Protein AF-A0A7S4AX50-F1 (afdb_monomer_lite)

Structure (mmCIF, N/CA/C/O backbone):
data_AF-A0A7S4AX50-F1
#
_entry.id   AF-A0A7S4AX50-F1
#
loop_
_atom_site.group_PDB
_atom_site.id
_atom_site.type_symbol
_atom_site.label_atom_id
_atom_site.label_alt_id
_atom_site.label_comp_id
_atom_site.label_asym_id
_atom_site.label_entity_id
_atom_site.label_seq_id
_atom_site.pdbx_PDB_ins_code
_atom_site.Cartn_x
_atom_site.Cartn_y
_atom_site.Cartn_z
_atom_site.occupancy
_atom_site.B_iso_or_equiv
_atom_site.auth_seq_id
_atom_site.auth_comp_id
_atom_site.auth_asym_id
_atom_site.auth_atom_id
_atom_site.pdbx_PDB_model_num
ATOM 1 N N . ALA A 1 1 ? -17.992 -8.015 -60.214 1.00 45.50 1 ALA A N 1
ATOM 2 C CA . ALA A 1 1 ? -17.829 -9.161 -59.297 1.00 45.50 1 ALA A CA 1
ATOM 3 C C . ALA A 1 1 ? -16.952 -8.728 -58.124 1.00 45.50 1 ALA A C 1
ATOM 5 O O . ALA A 1 1 ? -15.823 -8.320 -58.357 1.00 45.50 1 ALA A O 1
ATOM 6 N N . ARG A 1 2 ? -17.476 -8.700 -56.891 1.00 44.94 2 A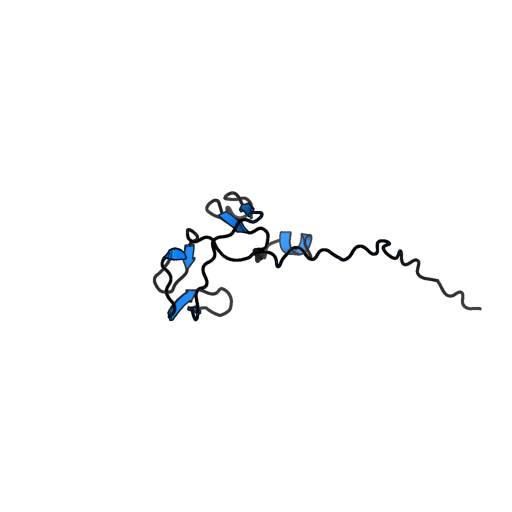RG A N 1
ATOM 7 C CA . ARG A 1 2 ? -16.711 -8.324 -55.688 1.00 44.94 2 ARG A CA 1
ATOM 8 C C . ARG A 1 2 ? -16.350 -9.605 -54.935 1.00 44.94 2 ARG A C 1
ATOM 10 O O . ARG A 1 2 ? -17.243 -10.273 -54.426 1.00 44.94 2 ARG A O 1
ATOM 17 N N . HIS A 1 3 ? -15.069 -9.967 -54.906 1.00 53.41 3 HIS A N 1
ATOM 18 C CA . HIS A 1 3 ? -14.573 -11.075 -54.088 1.00 53.41 3 HIS A CA 1
ATOM 19 C C . HIS A 1 3 ? -14.548 -10.633 -52.618 1.00 53.41 3 HIS A C 1
ATOM 21 O O . HIS A 1 3 ? -13.757 -9.772 -52.243 1.00 53.41 3 HIS A O 1
ATOM 27 N N . ALA A 1 4 ? -15.432 -11.194 -51.791 1.00 52.19 4 ALA A N 1
ATOM 28 C CA . ALA A 1 4 ? -15.425 -10.980 -50.347 1.00 52.19 4 ALA A CA 1
ATOM 29 C C . ALA A 1 4 ? -14.355 -11.869 -49.687 1.00 52.19 4 ALA A C 1
ATOM 31 O O . ALA A 1 4 ? -14.348 -13.089 -49.865 1.00 52.19 4 ALA A O 1
ATOM 32 N N . MET A 1 5 ? -13.447 -11.256 -48.926 1.00 56.41 5 MET A N 1
ATOM 33 C CA . MET A 1 5 ? -12.427 -11.941 -48.132 1.00 56.41 5 MET A CA 1
ATOM 34 C C . MET A 1 5 ? -13.078 -12.556 -46.885 1.00 56.41 5 MET A C 1
ATOM 36 O O . MET A 1 5 ? -13.665 -11.842 -46.076 1.00 56.41 5 MET A O 1
ATOM 40 N N . LYS A 1 6 ? -12.982 -13.881 -46.720 1.00 48.88 6 LYS A N 1
ATOM 41 C CA . LYS A 1 6 ? -13.404 -14.563 -45.486 1.00 48.88 6 LYS A CA 1
ATOM 42 C C . LYS A 1 6 ? -12.307 -14.404 -44.423 1.00 48.88 6 LYS A C 1
ATOM 44 O O . LYS A 1 6 ? -11.176 -14.812 -44.698 1.00 48.88 6 LYS A O 1
ATOM 49 N N . PRO A 1 7 ? -12.590 -13.859 -43.228 1.00 47.72 7 PRO A N 1
ATOM 50 C CA . PRO A 1 7 ? -11.599 -13.805 -42.161 1.00 47.72 7 PRO A CA 1
ATOM 51 C C . PRO A 1 7 ? -11.313 -15.224 -41.652 1.00 47.72 7 PRO A C 1
ATOM 53 O O . PRO A 1 7 ? -12.229 -15.979 -41.323 1.00 47.72 7 PRO A O 1
ATOM 56 N N . LYS A 1 8 ? -10.032 -15.602 -41.598 1.00 45.38 8 LYS A N 1
ATOM 57 C CA . LYS A 1 8 ? -9.577 -16.815 -40.910 1.00 45.38 8 LYS A CA 1
ATOM 58 C C . LYS A 1 8 ? -9.461 -16.511 -39.418 1.00 45.38 8 LYS A C 1
ATOM 60 O O . LYS A 1 8 ? -8.384 -16.184 -38.933 1.00 45.38 8 LYS A O 1
ATOM 65 N N . THR A 1 9 ? -10.572 -16.606 -38.698 1.00 48.47 9 THR A N 1
ATOM 66 C CA . THR A 1 9 ? -10.552 -16.614 -37.233 1.00 48.47 9 THR A CA 1
ATOM 67 C C . THR A 1 9 ? -10.242 -18.034 -36.779 1.00 48.47 9 THR A C 1
ATOM 69 O O . THR A 1 9 ? -11.042 -18.942 -36.993 1.00 48.47 9 THR A O 1
ATOM 72 N N . VAL A 1 10 ? -9.076 -18.243 -36.172 1.00 47.06 10 VAL A N 1
ATOM 73 C CA . VAL A 1 10 ? -8.814 -19.475 -35.424 1.00 47.06 10 VAL A CA 1
ATOM 74 C C . VAL A 1 10 ? -9.619 -19.407 -34.127 1.00 47.06 10 VAL A C 1
ATOM 76 O O . VAL A 1 10 ? -9.332 -18.608 -33.239 1.00 47.06 10 VAL A O 1
ATOM 79 N N . GLY A 1 11 ? -10.691 -20.192 -34.045 1.00 44.25 11 GLY A N 1
ATOM 80 C CA . GLY A 1 11 ? -11.372 -20.437 -32.780 1.00 44.25 11 GLY A CA 1
ATOM 81 C C . GLY A 1 11 ? -10.452 -21.263 -31.889 1.00 44.25 11 GLY A C 1
ATOM 82 O O . GLY A 1 11 ? -9.895 -22.258 -32.350 1.00 44.25 11 GLY A O 1
ATOM 83 N N . ARG A 1 12 ? -10.277 -20.862 -30.627 1.00 45.84 12 ARG A N 1
ATOM 84 C CA . ARG A 1 12 ? -9.722 -21.777 -29.631 1.00 45.84 12 ARG A CA 1
ATOM 85 C C . ARG A 1 12 ? -10.732 -22.913 -29.443 1.00 45.84 12 ARG A C 1
ATOM 87 O O . ARG A 1 12 ? -11.768 -22.711 -28.818 1.00 45.84 12 ARG A O 1
ATOM 94 N N . SER A 1 13 ? -10.433 -24.094 -29.977 1.00 48.31 13 SER A N 1
ATOM 95 C CA . SER A 1 13 ? -10.618 -25.308 -29.183 1.00 48.31 13 SER A CA 1
ATOM 96 C C . SER A 1 13 ? -9.779 -25.050 -27.926 1.00 48.31 13 SER A C 1
ATOM 98 O O . SER A 1 13 ? -8.637 -24.619 -28.040 1.00 48.31 13 SER A O 1
ATOM 100 N N . ASP A 1 14 ? -10.327 -25.022 -26.719 1.00 47.34 14 ASP A N 1
ATOM 101 C CA . ASP A 1 14 ? -10.809 -26.206 -26.031 1.00 47.34 14 ASP A CA 1
ATOM 102 C C . ASP A 1 14 ? -11.889 -25.793 -25.021 1.00 47.34 14 ASP A C 1
ATOM 104 O O . ASP A 1 14 ? -11.705 -24.848 -24.253 1.00 47.34 14 ASP A O 1
ATOM 108 N N . GLY A 1 15 ? -13.009 -26.518 -24.999 1.00 46.72 15 GLY A N 1
ATOM 109 C CA . GLY A 1 15 ? -14.108 -26.354 -24.040 1.00 46.72 15 GLY A CA 1
ATOM 110 C C . GLY A 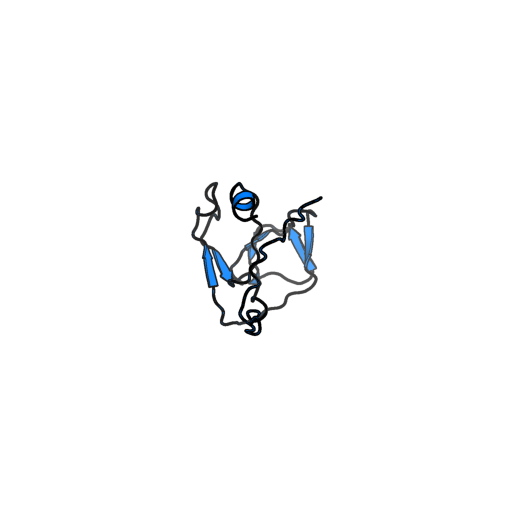1 15 ? -13.768 -26.800 -22.614 1.00 46.72 15 GLY A C 1
ATOM 111 O O . GLY A 1 15 ? -14.601 -27.404 -21.943 1.00 46.72 15 GLY A O 1
ATOM 112 N N . GLY A 1 16 ? -12.552 -26.527 -22.141 1.00 43.69 16 GLY A N 1
ATOM 113 C CA . GLY A 1 16 ? -12.270 -26.561 -20.717 1.00 43.69 16 GLY A CA 1
ATOM 114 C C . GLY A 1 16 ? -13.032 -25.415 -20.070 1.00 43.69 16 GLY A C 1
ATOM 115 O O . GLY A 1 16 ? -12.887 -24.269 -20.498 1.00 43.69 16 GLY A O 1
ATOM 116 N N . LEU A 1 17 ? -13.843 -25.704 -19.048 1.00 42.94 17 LEU A N 1
ATOM 117 C CA . LEU A 1 17 ? -14.234 -24.682 -18.079 1.00 42.94 17 LEU A CA 1
ATOM 118 C C . LEU A 1 17 ? -12.969 -23.887 -17.768 1.00 42.94 17 LEU A C 1
ATOM 120 O O . LEU A 1 17 ? -11.988 -24.470 -17.303 1.00 42.94 17 LEU A O 1
ATOM 124 N N . ALA A 1 18 ? -12.964 -22.591 -18.082 1.00 46.16 18 ALA A N 1
ATOM 125 C CA . ALA A 1 18 ? -11.935 -21.716 -17.566 1.00 46.16 18 ALA A CA 1
ATOM 126 C C . ALA A 1 18 ? -11.996 -21.900 -16.051 1.00 46.16 18 ALA A C 1
ATOM 128 O O . ALA A 1 18 ? -12.963 -21.489 -15.405 1.00 46.16 18 ALA A O 1
ATOM 129 N N . VAL A 1 19 ? -11.012 -22.609 -15.498 1.00 44.53 19 VAL A N 1
ATOM 130 C CA . VAL A 1 19 ? -10.755 -22.583 -14.071 1.00 44.53 19 VAL A CA 1
ATOM 131 C C . VAL A 1 19 ? -10.323 -21.151 -13.846 1.00 44.53 19 VAL A C 1
ATOM 133 O O . VAL A 1 19 ? -9.163 -20.802 -14.048 1.00 44.53 19 VAL A O 1
ATOM 136 N N . PHE A 1 20 ? -11.290 -20.289 -13.546 1.00 41.69 20 PHE A N 1
ATOM 137 C CA . PHE A 1 20 ? -10.981 -19.008 -12.956 1.00 41.69 20 PHE A CA 1
ATOM 138 C C . PHE A 1 20 ? -10.181 -19.367 -11.708 1.00 41.69 20 PHE A C 1
ATOM 140 O O . PHE A 1 20 ? -10.710 -20.108 -10.866 1.00 41.69 20 PHE A O 1
ATOM 147 N N . PRO A 1 21 ? -8.897 -18.973 -11.616 1.00 45.84 21 PRO A N 1
ATOM 148 C CA . PRO A 1 21 ? -8.159 -19.192 -10.391 1.00 45.84 21 PRO A CA 1
ATOM 149 C C . PRO A 1 21 ? -9.018 -18.634 -9.248 1.00 45.84 21 PRO A C 1
ATOM 151 O O . PRO A 1 21 ? -9.680 -17.604 -9.435 1.00 45.84 21 PRO A O 1
ATOM 154 N N . PRO A 1 22 ? -9.121 -19.358 -8.119 1.00 53.62 22 PRO A N 1
ATOM 155 C CA . PRO A 1 22 ? -9.920 -18.911 -6.986 1.00 53.62 22 PRO A CA 1
ATOM 156 C C . PRO A 1 22 ? -9.558 -17.460 -6.700 1.00 53.62 22 PRO A C 1
ATOM 158 O O . PRO A 1 22 ? -8.365 -17.185 -6.616 1.00 53.62 22 PRO A O 1
ATOM 161 N N . VAL A 1 23 ? -10.578 -16.585 -6.632 1.00 57.25 23 VAL A N 1
ATOM 162 C CA . VAL A 1 23 ? -10.481 -15.115 -6.524 1.00 57.25 23 VAL A CA 1
ATOM 163 C C . VAL A 1 23 ? -9.122 -14.727 -5.973 1.00 57.25 23 VAL A C 1
ATOM 165 O O . VAL A 1 23 ? -8.858 -14.931 -4.785 1.00 57.25 23 VAL A O 1
ATOM 168 N N . ASP A 1 24 ? -8.249 -14.305 -6.883 1.00 66.12 24 ASP A N 1
ATOM 169 C CA . ASP A 1 24 ? -6.825 -14.151 -6.642 1.00 66.12 24 ASP A CA 1
ATOM 170 C C . ASP A 1 24 ? -6.625 -13.394 -5.326 1.00 66.12 24 ASP A C 1
ATOM 172 O O . ASP A 1 24 ? -7.014 -12.233 -5.181 1.00 66.12 24 ASP A O 1
ATOM 176 N N . THR A 1 25 ? -6.136 -14.109 -4.308 1.00 83.19 25 THR A N 1
ATOM 177 C CA . THR A 1 25 ? -6.082 -13.577 -2.946 1.00 83.19 25 THR A CA 1
ATOM 178 C C . THR A 1 25 ? -5.249 -12.306 -2.958 1.00 83.19 25 THR A C 1
ATOM 180 O O . THR A 1 25 ? -4.119 -12.324 -3.443 1.00 83.19 25 THR A O 1
ATOM 183 N N . CYS A 1 26 ? -5.793 -11.216 -2.426 1.00 89.94 26 CYS A N 1
ATOM 184 C CA . CYS A 1 26 ? -5.143 -9.914 -2.406 1.00 89.94 26 CYS A CA 1
ATOM 185 C C . CYS A 1 26 ? -5.096 -9.346 -0.986 1.00 89.94 26 CYS A C 1
ATOM 187 O O . CYS A 1 26 ? -5.720 -9.859 -0.054 1.00 89.94 26 CYS A O 1
ATOM 189 N N . GLY A 1 27 ? -4.306 -8.295 -0.821 1.00 91.94 27 GLY A N 1
ATOM 190 C CA . GLY A 1 27 ? -4.047 -7.644 0.447 1.00 91.94 27 GLY A CA 1
ATOM 191 C C . GLY A 1 27 ? -2.562 -7.386 0.656 1.00 91.94 27 GLY A C 1
ATOM 192 O O . GLY A 1 27 ? -1.692 -7.815 -0.104 1.00 91.94 27 GLY A O 1
ATOM 193 N N . LEU A 1 28 ? -2.279 -6.674 1.737 1.00 92.88 28 LEU A N 1
ATOM 194 C CA . LEU A 1 28 ? -0.931 -6.313 2.143 1.00 92.88 28 LEU A CA 1
ATOM 195 C C . LEU A 1 28 ? -0.544 -7.126 3.381 1.00 92.88 28 LEU A C 1
ATOM 197 O O . LEU A 1 28 ? -1.388 -7.407 4.236 1.00 92.88 28 LEU A O 1
ATOM 201 N N . LEU A 1 29 ? 0.729 -7.512 3.485 1.00 92.38 29 LEU A N 1
ATOM 202 C CA . LEU A 1 29 ? 1.218 -8.229 4.661 1.00 92.38 29 LEU A CA 1
ATOM 203 C C . LEU A 1 29 ? 1.206 -7.301 5.883 1.00 92.38 29 LEU A C 1
ATOM 205 O O . LEU A 1 29 ? 1.399 -6.092 5.771 1.00 92.38 29 LEU A O 1
ATOM 209 N N . ALA A 1 30 ? 1.009 -7.873 7.069 1.00 91.12 30 ALA A N 1
ATOM 210 C CA . ALA A 1 30 ? 0.891 -7.112 8.314 1.00 91.12 30 ALA A CA 1
ATOM 211 C C . ALA A 1 30 ? 2.150 -6.286 8.661 1.00 91.12 30 ALA A C 1
ATOM 213 O O . ALA A 1 30 ? 2.057 -5.268 9.344 1.00 91.12 30 ALA A O 1
ATOM 214 N N . ASP A 1 31 ? 3.318 -6.709 8.178 1.00 89.88 31 ASP A N 1
ATOM 215 C CA . ASP A 1 31 ? 4.609 -6.032 8.330 1.00 89.88 31 ASP A CA 1
ATOM 216 C C . ASP A 1 31 ? 4.869 -4.947 7.272 1.00 89.88 31 ASP A C 1
ATOM 218 O O . ASP A 1 31 ? 5.840 -4.193 7.380 1.00 89.88 31 ASP A O 1
ATOM 222 N N . SER A 1 32 ? 4.000 -4.838 6.264 1.00 92.88 32 SER A N 1
ATOM 223 C CA . SER A 1 32 ? 4.081 -3.769 5.279 1.00 92.88 32 SER A CA 1
ATOM 224 C C . SER A 1 32 ? 3.874 -2.416 5.959 1.00 92.88 32 SER A C 1
ATOM 226 O O . SER A 1 32 ? 3.212 -2.301 6.993 1.00 92.88 32 SER A O 1
ATOM 228 N N . ILE A 1 33 ? 4.468 -1.383 5.368 1.00 93.81 33 ILE A N 1
ATOM 229 C CA . ILE A 1 33 ? 4.351 -0.002 5.836 1.00 93.81 33 ILE A CA 1
ATOM 230 C C . ILE A 1 33 ? 3.381 0.724 4.913 1.00 93.81 33 ILE A C 1
ATOM 232 O O . ILE A 1 33 ? 3.447 0.564 3.693 1.00 93.81 33 ILE A O 1
ATOM 236 N N . ILE A 1 34 ? 2.498 1.517 5.505 1.00 95.31 34 ILE A N 1
ATOM 237 C CA . ILE A 1 34 ? 1.622 2.450 4.812 1.00 95.31 34 ILE A CA 1
ATOM 238 C C . ILE A 1 34 ? 1.910 3.865 5.310 1.00 95.31 34 ILE A C 1
ATOM 240 O O . ILE A 1 34 ? 2.275 4.074 6.467 1.00 95.31 34 ILE A O 1
ATOM 244 N N . LEU A 1 35 ? 1.731 4.848 4.435 1.00 96.81 35 LEU A N 1
ATOM 245 C CA . LEU A 1 35 ? 1.831 6.248 4.814 1.00 96.81 35 LEU A CA 1
ATOM 246 C C . LEU A 1 35 ? 0.502 6.722 5.399 1.00 96.81 35 LEU A C 1
ATOM 248 O O . LEU A 1 35 ? -0.561 6.515 4.811 1.00 96.81 35 LEU A O 1
ATOM 252 N N . THR A 1 36 ? 0.574 7.376 6.549 1.00 97.25 36 THR A N 1
ATOM 253 C CA . THR A 1 36 ? -0.552 8.004 7.245 1.00 97.25 36 THR A CA 1
ATOM 254 C C . THR A 1 36 ? -0.238 9.472 7.509 1.00 97.25 36 THR A C 1
ATOM 256 O O . THR A 1 36 ? 0.896 9.910 7.306 1.00 97.25 36 THR A O 1
ATOM 259 N N . LEU A 1 37 ? -1.222 10.245 7.971 1.00 95.56 37 LEU A N 1
ATOM 260 C CA . LEU A 1 37 ? -0.968 11.628 8.398 1.00 95.56 37 LEU A CA 1
ATOM 261 C C . LEU A 1 37 ? -0.031 11.734 9.611 1.00 95.56 37 LEU A C 1
ATOM 263 O O . LEU A 1 37 ? 0.597 12.774 9.785 1.00 95.56 37 LEU A O 1
ATOM 267 N N . ASP A 1 38 ? 0.127 10.654 10.376 1.00 94.12 38 ASP A N 1
ATOM 268 C CA . ASP A 1 38 ? 1.066 10.566 11.500 1.00 94.12 38 ASP A CA 1
ATOM 269 C C . ASP A 1 38 ? 2.445 10.021 11.073 1.00 94.12 38 ASP A C 1
ATOM 271 O O . ASP A 1 38 ? 3.300 9.744 11.912 1.00 94.12 38 ASP A O 1
ATOM 275 N N . GLY A 1 39 ? 2.667 9.838 9.765 1.00 96.25 39 GLY A N 1
ATOM 276 C CA . GLY A 1 39 ? 3.888 9.271 9.191 1.00 96.25 39 GLY A CA 1
ATOM 277 C C . GLY A 1 39 ? 3.750 7.811 8.748 1.00 96.25 39 GLY A C 1
ATOM 278 O O . GLY A 1 39 ? 2.647 7.294 8.537 1.00 96.25 39 GLY A O 1
ATOM 279 N N . GLU A 1 40 ? 4.889 7.148 8.549 1.00 96.12 40 GLU A N 1
ATOM 280 C CA . GLU A 1 40 ? 4.963 5.724 8.208 1.00 96.12 40 GLU A CA 1
ATOM 281 C C . GLU A 1 40 ? 4.457 4.852 9.363 1.00 96.12 40 GLU A C 1
ATOM 283 O O . GLU A 1 40 ? 4.988 4.900 10.471 1.00 96.12 40 GLU A O 1
ATOM 288 N N . ARG A 1 41 ? 3.448 4.015 9.105 1.00 96.19 41 ARG A N 1
ATOM 289 C CA . ARG A 1 41 ? 2.895 3.073 10.089 1.00 96.19 41 ARG A CA 1
ATOM 290 C C . ARG A 1 41 ? 2.852 1.661 9.525 1.00 96.19 41 ARG A C 1
ATOM 292 O O . ARG A 1 41 ? 2.631 1.462 8.330 1.00 96.19 41 ARG A O 1
ATOM 299 N N . ARG A 1 42 ? 3.041 0.657 10.386 1.00 95.44 42 ARG A N 1
ATOM 300 C CA . ARG A 1 42 ? 2.814 -0.744 10.006 1.00 95.44 42 ARG A CA 1
ATOM 301 C C . ARG A 1 42 ? 1.329 -0.984 9.808 1.00 95.44 42 ARG A C 1
ATOM 303 O O . ARG A 1 42 ? 0.503 -0.472 10.560 1.00 95.44 42 ARG A O 1
ATOM 310 N N . ILE A 1 43 ? 0.995 -1.838 8.849 1.00 95.75 43 ILE A N 1
ATOM 311 C CA . ILE A 1 43 ? -0.395 -2.224 8.593 1.00 95.75 43 ILE A CA 1
ATOM 312 C C . ILE A 1 43 ? -1.024 -2.915 9.805 1.00 95.75 43 ILE A C 1
ATOM 314 O O . ILE A 1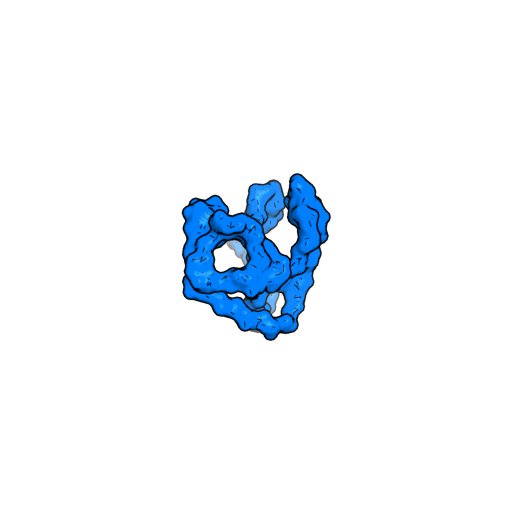 43 ? -2.203 -2.705 10.085 1.00 95.75 43 ILE A O 1
ATOM 318 N N . ALA A 1 44 ? -0.244 -3.702 10.554 1.00 95.88 44 ALA A N 1
ATOM 319 C CA . ALA A 1 44 ? -0.704 -4.353 11.782 1.00 95.88 44 ALA A CA 1
ATOM 320 C C . ALA A 1 44 ? -1.243 -3.373 12.841 1.00 95.88 44 ALA A C 1
ATOM 322 O O . ALA A 1 44 ? -2.142 -3.752 13.600 1.00 95.88 44 ALA A O 1
ATOM 323 N N . ASP A 1 45 ? -0.733 -2.139 12.843 1.00 95.81 45 ASP A N 1
ATOM 324 C CA . ASP A 1 45 ? -0.983 -1.119 13.865 1.00 95.81 45 ASP A CA 1
ATOM 325 C C . ASP A 1 45 ? -2.071 -0.118 13.445 1.00 95.81 45 ASP A C 1
ATOM 327 O O . ASP A 1 45 ? -2.338 0.841 14.169 1.00 95.81 45 ASP A O 1
ATOM 331 N N . LEU A 1 46 ? -2.679 -0.296 12.267 1.00 96.44 46 LEU A N 1
ATOM 332 C CA . LEU A 1 46 ? -3.768 0.557 11.794 1.00 96.44 46 LEU A CA 1
ATOM 333 C C . LEU A 1 46 ? -5.081 0.249 12.512 1.00 96.44 46 LEU A C 1
ATOM 335 O O . LEU A 1 46 ? -5.418 -0.911 12.769 1.00 96.44 46 LEU A O 1
ATOM 339 N N . ASN A 1 47 ? -5.864 1.301 12.714 1.00 96.56 47 ASN A N 1
ATOM 340 C CA . ASN A 1 47 ? -7.205 1.279 13.268 1.00 96.56 47 ASN A CA 1
ATOM 341 C C . ASN A 1 47 ? -8.207 1.900 12.293 1.00 96.56 47 ASN A C 1
ATOM 343 O O . ASN A 1 47 ? -7.888 2.790 11.503 1.00 96.56 47 ASN A O 1
ATOM 347 N N . VAL A 1 48 ? -9.458 1.447 12.371 1.00 97.69 48 VAL A N 1
ATOM 348 C CA . VAL A 1 48 ? -10.568 2.126 11.693 1.00 97.69 48 VAL A CA 1
ATOM 349 C C . VAL A 1 48 ? -10.634 3.570 12.193 1.00 97.69 48 VAL A C 1
ATOM 351 O O . VAL A 1 48 ? -10.577 3.815 13.395 1.00 97.69 48 VAL A O 1
ATOM 354 N N . GLY A 1 49 ? -10.739 4.518 11.266 1.00 97.38 49 GLY A N 1
ATOM 355 C CA . GLY A 1 49 ? -10.661 5.952 11.539 1.00 97.38 49 GLY A CA 1
ATOM 356 C C . GLY A 1 49 ? -9.304 6.581 11.214 1.00 97.38 49 GLY A C 1
ATOM 357 O O . GLY A 1 49 ? -9.266 7.786 10.962 1.00 97.38 49 GLY A O 1
ATOM 358 N N . ASP A 1 50 ? -8.223 5.793 11.126 1.00 97.00 50 ASP A N 1
ATOM 359 C CA . ASP A 1 50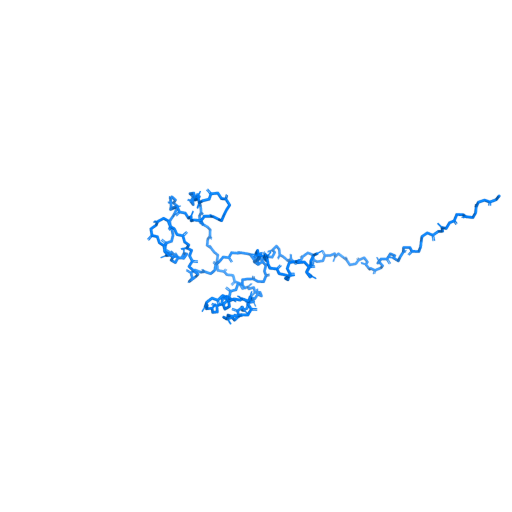 ? -6.915 6.302 10.701 1.00 97.00 50 ASP A CA 1
ATOM 360 C C . ASP A 1 50 ? -7.002 6.911 9.291 1.00 97.00 50 ASP A C 1
ATOM 362 O O . ASP A 1 50 ? -7.710 6.414 8.406 1.00 97.00 50 ASP A O 1
ATOM 366 N N . ARG A 1 51 ? -6.257 7.999 9.067 1.00 97.75 51 ARG A N 1
ATOM 367 C CA . ARG A 1 51 ? -6.150 8.654 7.757 1.00 97.75 51 ARG A CA 1
ATOM 368 C C . ARG A 1 51 ? -4.892 8.192 7.034 1.00 97.75 51 ARG A C 1
ATOM 370 O O . ARG A 1 51 ? -3.781 8.562 7.412 1.00 97.75 51 ARG A O 1
ATOM 377 N N . VAL A 1 52 ? -5.081 7.418 5.971 1.00 97.44 52 VAL A N 1
ATOM 378 C CA . VAL A 1 52 ? -4.003 6.950 5.091 1.00 97.44 52 VAL A CA 1
ATOM 379 C C . VAL A 1 52 ? -3.783 7.935 3.950 1.00 97.44 52 VAL A C 1
ATOM 381 O O . VAL A 1 52 ? -4.733 8.539 3.451 1.00 97.44 52 VAL A O 1
ATOM 384 N N . ILE A 1 53 ? -2.534 8.091 3.523 1.00 97.38 53 ILE A N 1
ATOM 385 C CA . ILE A 1 53 ? -2.182 8.894 2.353 1.00 97.38 53 ILE A CA 1
ATOM 386 C C . ILE A 1 53 ? -2.498 8.086 1.093 1.00 97.38 53 ILE A C 1
ATOM 388 O O . ILE A 1 53 ? -2.056 6.946 0.938 1.00 97.38 53 ILE A O 1
ATOM 392 N N . THR A 1 54 ? -3.248 8.688 0.177 1.00 95.25 54 THR A N 1
ATOM 393 C CA . THR A 1 54 ? -3.590 8.116 -1.129 1.00 95.25 54 THR A CA 1
ATOM 394 C C . THR A 1 54 ? -2.908 8.909 -2.236 1.00 95.25 54 THR A C 1
ATOM 396 O O . THR A 1 54 ? -2.635 10.103 -2.109 1.00 95.25 54 THR A O 1
ATOM 399 N N . ARG A 1 55 ? -2.591 8.246 -3.352 1.00 90.00 55 ARG A N 1
ATOM 400 C CA . ARG A 1 55 ? -1.837 8.889 -4.438 1.00 90.00 55 ARG A CA 1
ATOM 401 C C . ARG A 1 55 ? -2.675 9.884 -5.247 1.00 90.00 55 ARG A C 1
ATOM 403 O O . ARG A 1 55 ? -2.105 10.805 -5.820 1.00 90.00 55 ARG A O 1
ATOM 410 N N . ASP A 1 56 ? -3.979 9.660 -5.346 1.00 89.81 56 ASP A N 1
ATOM 411 C CA . ASP A 1 56 ? -4.905 10.357 -6.247 1.00 89.81 56 ASP A CA 1
ATOM 412 C C . ASP A 1 56 ? -5.792 11.394 -5.539 1.00 89.81 56 ASP A C 1
ATOM 414 O O . ASP A 1 56 ? -6.137 12.416 -6.121 1.00 89.81 56 ASP A O 1
ATOM 418 N N . SER A 1 57 ? -6.130 11.143 -4.277 1.00 90.62 57 SER A N 1
ATOM 419 C CA . SER A 1 57 ? -7.100 11.903 -3.478 1.00 90.62 57 SER A CA 1
ATOM 420 C C . SER A 1 57 ? -6.475 12.575 -2.248 1.00 90.62 57 SER A C 1
ATOM 422 O O . SER A 1 57 ? -7.170 13.210 -1.455 1.00 90.62 57 SER A O 1
ATOM 424 N N . GLY A 1 58 ? -5.155 12.458 -2.079 1.00 95.56 58 GLY A N 1
ATOM 425 C CA . GLY A 1 58 ? -4.405 13.008 -0.955 1.00 95.56 58 GLY A CA 1
ATOM 426 C C . GLY A 1 58 ? -4.519 12.145 0.299 1.00 95.56 58 GLY A C 1
ATOM 427 O O . GLY A 1 58 ? -3.524 11.567 0.731 1.00 95.56 58 GLY A O 1
ATOM 428 N N . THR A 1 59 ? -5.715 12.035 0.886 1.00 97.25 59 THR A N 1
ATOM 429 C CA . THR A 1 59 ? -5.945 11.171 2.059 1.00 97.25 59 THR A CA 1
ATOM 430 C C . THR A 1 59 ? -7.307 10.489 2.036 1.00 97.25 59 THR A C 1
ATOM 432 O O . THR A 1 59 ? -8.275 11.036 1.509 1.00 97.25 59 THR A O 1
ATOM 435 N N . ALA A 1 60 ? -7.400 9.321 2.673 1.00 97.19 60 ALA A N 1
ATOM 436 C CA . ALA A 1 60 ? -8.646 8.594 2.878 1.00 97.19 60 ALA A CA 1
ATOM 437 C C . ALA A 1 60 ? -8.770 8.085 4.320 1.00 97.19 60 ALA A C 1
ATOM 439 O O . ALA A 1 60 ? -7.785 7.695 4.944 1.00 97.19 60 ALA A O 1
ATOM 440 N N . VAL A 1 61 ? -9.998 8.068 4.844 1.00 97.38 61 VAL A N 1
ATOM 441 C CA . VAL A 1 61 ? -10.307 7.477 6.155 1.00 97.38 61 VAL A CA 1
ATOM 442 C C . VAL A 1 61 ? -10.476 5.969 5.999 1.00 97.38 61 VAL A C 1
ATOM 444 O O . VAL A 1 61 ? -11.300 5.514 5.200 1.00 97.38 61 VAL A O 1
ATOM 447 N N . LEU A 1 62 ? -9.736 5.195 6.788 1.00 96.69 62 LEU A N 1
ATOM 448 C CA . LEU A 1 62 ? -9.856 3.744 6.836 1.00 96.69 62 LEU A CA 1
ATOM 449 C C . LEU A 1 62 ? -11.189 3.354 7.487 1.00 96.69 62 LEU A C 1
ATOM 451 O O . LEU A 1 62 ? -11.372 3.526 8.687 1.00 96.69 62 LEU A O 1
ATOM 455 N N . ARG A 1 63 ? -12.144 2.848 6.697 1.00 97.94 63 ARG A N 1
ATOM 456 C CA . ARG A 1 63 ? -13.507 2.523 7.174 1.00 97.94 63 ARG A CA 1
ATOM 457 C C . ARG A 1 63 ? -13.654 1.122 7.762 1.00 97.94 63 ARG A C 1
ATOM 459 O O . ARG A 1 63 ? -14.624 0.853 8.459 1.00 97.94 63 ARG A O 1
ATOM 466 N N . GLY A 1 64 ? -12.723 0.230 7.456 1.00 97.06 64 GLY A N 1
ATOM 467 C CA . GLY A 1 64 ? -12.782 -1.166 7.859 1.00 97.06 64 GLY A CA 1
ATOM 468 C C . GLY A 1 64 ? -11.440 -1.842 7.640 1.00 97.06 64 GLY A C 1
ATOM 469 O O . GLY A 1 64 ? -10.670 -1.439 6.769 1.00 97.06 64 GLY A O 1
ATOM 470 N N . ILE A 1 65 ? -11.167 -2.864 8.446 1.00 95.81 65 ILE A N 1
ATOM 471 C CA . ILE A 1 65 ? -9.973 -3.698 8.334 1.00 95.81 65 ILE A CA 1
ATOM 472 C C . ILE A 1 65 ? -10.426 -5.147 8.408 1.00 95.81 65 ILE A C 1
ATOM 474 O O . ILE A 1 65 ? -11.026 -5.563 9.398 1.00 95.81 65 ILE A O 1
ATOM 478 N N . THR A 1 66 ? -10.096 -5.926 7.384 1.00 94.69 66 THR A N 1
ATOM 479 C CA . THR A 1 66 ? -10.310 -7.373 7.381 1.00 94.69 66 THR A CA 1
ATOM 480 C C . THR A 1 66 ? -8.954 -8.063 7.391 1.00 94.69 66 THR A C 1
ATOM 482 O O . THR A 1 66 ? -8.067 -7.721 6.612 1.00 94.69 66 THR A O 1
ATOM 485 N N . ARG A 1 67 ? -8.770 -9.016 8.310 1.00 92.44 67 ARG A N 1
ATOM 486 C CA . ARG A 1 67 ? -7.516 -9.758 8.480 1.00 92.44 67 ARG A CA 1
ATOM 487 C C . ARG A 1 67 ? -7.773 -11.230 8.195 1.00 92.44 67 ARG A C 1
ATOM 489 O O . ARG A 1 67 ? -8.695 -11.816 8.755 1.00 92.44 67 ARG A O 1
ATOM 496 N N . HIS A 1 68 ? -6.930 -11.831 7.364 1.00 89.81 68 HIS A N 1
ATOM 497 C CA . HIS A 1 68 ? -7.009 -13.247 7.026 1.00 89.81 68 HIS A CA 1
ATOM 498 C C . HIS A 1 68 ? -5.647 -13.908 7.204 1.00 89.81 68 HIS A C 1
ATOM 500 O O . HIS A 1 68 ? -4.614 -13.330 6.870 1.00 89.81 68 HIS A O 1
ATOM 506 N N . ARG A 1 69 ? -5.652 -15.151 7.689 1.00 90.69 69 ARG A N 1
ATOM 507 C CA . ARG A 1 69 ? -4.504 -16.050 7.585 1.00 90.69 69 ARG A CA 1
ATOM 508 C C . ARG A 1 69 ? -4.782 -17.014 6.446 1.00 90.69 69 ARG A C 1
ATOM 510 O O . ARG A 1 69 ? -5.781 -17.723 6.471 1.00 90.69 69 ARG A O 1
ATOM 517 N N . LEU A 1 70 ? -3.904 -17.027 5.458 1.00 86.75 70 LEU A N 1
ATOM 518 C CA . LEU A 1 70 ? -4.131 -17.720 4.197 1.00 86.75 70 LEU A CA 1
ATOM 519 C C . LEU A 1 70 ? -2.868 -18.452 3.745 1.00 86.75 70 LEU A C 1
ATOM 521 O O . LEU A 1 70 ? -1.752 -18.052 4.077 1.00 86.75 70 LEU A O 1
ATOM 525 N N . ARG A 1 71 ? -3.055 -19.544 3.001 1.00 90.62 71 ARG A N 1
ATOM 526 C CA . ARG A 1 71 ? -2.002 -20.211 2.228 1.00 90.62 71 ARG A CA 1
ATOM 527 C C . ARG A 1 71 ? -2.287 -19.937 0.760 1.00 90.62 71 ARG A C 1
ATOM 529 O O . ARG A 1 71 ? -3.351 -20.301 0.279 1.00 90.62 71 ARG A O 1
ATOM 536 N N . THR A 1 72 ? -1.360 -19.274 0.083 1.00 89.31 72 THR A N 1
ATOM 537 C CA . THR A 1 72 ? -1.502 -18.882 -1.321 1.00 89.31 72 THR A CA 1
ATOM 538 C C . THR A 1 72 ? -0.134 -18.814 -1.987 1.00 89.31 72 THR A C 1
ATOM 540 O O . THR A 1 72 ? 0.890 -18.766 -1.299 1.00 89.31 72 THR A O 1
ATOM 543 N N . SER A 1 73 ? -0.120 -18.781 -3.316 1.00 92.69 73 SER A N 1
ATOM 544 C CA . SER A 1 73 ? 1.072 -18.430 -4.081 1.00 92.69 73 SER A CA 1
ATOM 545 C C . SER A 1 73 ? 1.486 -16.999 -3.748 1.00 92.69 73 SER A C 1
ATOM 547 O O . SER A 1 73 ? 0.663 -16.084 -3.780 1.00 92.69 73 SER A O 1
ATOM 549 N N . ALA A 1 74 ? 2.761 -16.796 -3.437 1.00 91.88 74 ALA A N 1
ATOM 550 C CA . ALA A 1 74 ? 3.309 -15.487 -3.109 1.00 91.88 74 ALA A CA 1
ATOM 551 C C . ALA A 1 74 ? 4.440 -15.124 -4.070 1.00 91.88 74 ALA A C 1
ATOM 553 O O . ALA A 1 74 ? 5.219 -15.982 -4.486 1.00 91.88 74 ALA A O 1
ATOM 554 N N . VAL A 1 75 ? 4.542 -13.838 -4.387 1.00 93.44 75 VAL A N 1
ATOM 555 C CA . VAL A 1 75 ? 5.618 -13.265 -5.193 1.00 93.44 75 VAL A CA 1
ATOM 556 C C . VAL A 1 75 ? 6.478 -12.403 -4.283 1.00 93.44 75 VAL A C 1
ATOM 558 O O . VAL A 1 75 ? 5.968 -11.534 -3.574 1.00 93.44 75 VAL A O 1
ATOM 561 N N . ARG A 1 76 ? 7.793 -12.635 -4.302 1.00 94.81 76 ARG A N 1
ATOM 562 C CA . ARG A 1 76 ? 8.769 -11.748 -3.668 1.00 94.81 76 ARG A CA 1
ATOM 563 C C . ARG A 1 76 ? 9.397 -10.851 -4.727 1.00 94.81 76 ARG A C 1
ATOM 565 O O . ARG A 1 76 ? 10.021 -11.334 -5.666 1.00 94.81 76 ARG A O 1
ATOM 572 N N . ILE A 1 77 ? 9.240 -9.549 -4.544 1.00 93.38 77 ILE A N 1
ATOM 573 C CA . ILE A 1 77 ? 9.874 -8.503 -5.337 1.00 93.38 77 ILE A CA 1
ATOM 574 C C . ILE A 1 77 ? 11.099 -8.045 -4.557 1.00 93.38 77 ILE A C 1
ATOM 576 O O . ILE A 1 77 ? 10.968 -7.474 -3.474 1.00 93.38 77 ILE A O 1
ATOM 580 N N . MET A 1 78 ? 12.283 -8.323 -5.094 1.00 95.12 78 MET A N 1
ATOM 581 C CA . MET A 1 78 ? 13.537 -7.931 -4.452 1.00 95.12 78 MET A CA 1
ATOM 582 C C . MET A 1 78 ? 13.738 -6.415 -4.543 1.00 95.12 78 MET A C 1
ATOM 584 O O . MET A 1 78 ? 13.301 -5.776 -5.511 1.00 95.12 78 MET A O 1
ATOM 588 N N . ALA A 1 79 ? 14.426 -5.846 -3.558 1.00 94.50 79 ALA A N 1
ATOM 589 C CA . ALA A 1 79 ? 14.802 -4.439 -3.548 1.00 94.50 79 ALA A CA 1
ATOM 590 C C . ALA A 1 79 ? 15.489 -4.020 -4.864 1.00 94.50 79 ALA A C 1
ATOM 592 O O . ALA A 1 79 ? 16.262 -4.770 -5.459 1.00 94.50 79 ALA A O 1
ATOM 593 N N . GLY A 1 80 ? 15.179 -2.816 -5.345 1.00 92.50 80 GLY A N 1
ATOM 594 C CA . GLY A 1 80 ? 15.789 -2.226 -6.541 1.00 92.50 80 GLY A CA 1
ATOM 595 C C . GLY A 1 80 ? 15.364 -2.801 -7.901 1.00 92.50 80 GLY A C 1
ATOM 596 O O . GLY A 1 80 ? 15.797 -2.284 -8.931 1.00 92.50 80 GLY A O 1
ATOM 597 N N . THR A 1 81 ? 14.500 -3.818 -7.952 1.00 90.94 81 THR A N 1
ATOM 598 C CA . THR A 1 81 ? 14.145 -4.502 -9.214 1.00 90.94 81 THR A CA 1
ATOM 599 C C . THR A 1 81 ? 13.112 -3.771 -10.082 1.00 90.94 81 THR A C 1
ATOM 601 O O . THR A 1 81 ? 13.014 -4.033 -11.283 1.00 90.94 81 THR A O 1
ATOM 604 N N . LEU A 1 82 ? 12.379 -2.801 -9.526 1.00 86.88 82 LEU A N 1
ATOM 605 C CA . LEU A 1 82 ? 11.336 -2.032 -10.219 1.00 86.88 82 LEU A CA 1
ATOM 606 C C . LEU A 1 82 ? 11.816 -0.662 -10.736 1.00 86.88 82 LEU A C 1
ATOM 608 O O . LEU A 1 82 ? 11.012 0.135 -11.208 1.00 86.88 82 LEU A O 1
ATOM 612 N N . GLY A 1 83 ? 13.130 -0.415 -10.768 1.00 81.88 83 GLY A N 1
ATOM 613 C CA . GLY A 1 83 ? 13.730 0.815 -11.309 1.00 81.88 83 GLY A CA 1
ATOM 614 C C . GLY A 1 83 ? 13.845 1.948 -10.283 1.00 81.88 83 GLY A C 1
ATOM 615 O O . GLY A 1 83 ? 13.175 1.927 -9.257 1.00 81.88 83 GLY A O 1
ATOM 616 N N . HIS A 1 84 ? 14.737 2.917 -10.534 1.00 82.25 84 HIS A N 1
ATOM 617 C CA . HIS A 1 84 ? 15.096 3.997 -9.589 1.00 82.25 84 HIS A CA 1
ATOM 618 C C . HIS A 1 84 ? 15.320 3.495 -8.150 1.00 82.25 84 HIS A C 1
ATOM 620 O O . HIS A 1 84 ? 14.794 4.075 -7.202 1.00 82.25 84 HIS A O 1
ATOM 626 N N . THR A 1 85 ? 16.008 2.353 -8.013 1.00 82.50 85 THR A N 1
ATOM 627 C CA . THR A 1 85 ? 16.254 1.667 -6.730 1.00 82.50 85 THR A CA 1
ATOM 628 C C . THR A 1 85 ? 14.989 1.403 -5.897 1.00 82.50 85 THR A C 1
ATOM 630 O O . THR A 1 85 ? 15.044 1.334 -4.673 1.00 82.50 85 THR A O 1
ATOM 633 N N . ARG A 1 86 ? 13.835 1.225 -6.556 1.00 86.50 86 ARG A N 1
ATOM 634 C CA . ARG A 1 86 ? 12.571 0.798 -5.946 1.00 86.50 86 ARG A CA 1
ATOM 635 C C . ARG A 1 86 ? 12.322 -0.700 -6.185 1.00 86.50 86 ARG A C 1
ATOM 637 O O . ARG A 1 86 ? 12.693 -1.207 -7.242 1.00 86.50 86 ARG A O 1
ATOM 644 N N . PRO A 1 87 ? 11.648 -1.402 -5.259 1.00 89.88 87 PRO A N 1
ATOM 645 C CA . PRO A 1 87 ? 11.335 -0.948 -3.902 1.00 89.88 87 PRO A CA 1
ATOM 646 C C . PRO A 1 87 ? 12.617 -0.790 -3.064 1.00 89.88 87 PRO A C 1
ATOM 648 O O . PRO A 1 87 ? 13.635 -1.395 -3.377 1.00 89.88 87 PRO A O 1
ATOM 651 N N . GLU A 1 88 ? 12.576 0.042 -2.021 1.00 90.00 88 GLU A N 1
ATOM 652 C CA . GLU A 1 88 ? 13.740 0.298 -1.145 1.00 90.00 88 GLU A CA 1
ATOM 653 C C . GLU A 1 88 ? 14.149 -0.939 -0.326 1.00 90.00 88 GLU A C 1
ATOM 655 O O . GLU A 1 88 ? 15.272 -1.040 0.155 1.00 90.00 88 GLU A O 1
ATOM 660 N N . ARG A 1 89 ? 13.229 -1.894 -0.183 1.00 90.44 89 ARG A N 1
ATOM 661 C CA . ARG A 1 89 ? 13.400 -3.168 0.513 1.00 90.44 89 ARG A CA 1
ATOM 662 C C . ARG A 1 89 ? 12.644 -4.262 -0.223 1.00 90.44 89 ARG A C 1
ATOM 664 O O . ARG A 1 89 ? 11.742 -3.962 -1.005 1.00 90.44 89 ARG A O 1
ATOM 671 N N . ASP A 1 90 ? 12.966 -5.511 0.079 1.00 93.25 90 ASP A N 1
ATOM 672 C CA . ASP A 1 90 ? 12.200 -6.650 -0.415 1.00 93.25 90 ASP A CA 1
ATOM 673 C C . ASP A 1 90 ? 10.734 -6.547 0.023 1.00 93.25 90 ASP A C 1
ATOM 675 O O . ASP A 1 90 ? 10.422 -6.181 1.159 1.00 93.25 90 ASP A O 1
ATOM 679 N N . VAL A 1 91 ? 9.824 -6.900 -0.881 1.00 92.00 91 VAL A N 1
ATOM 680 C CA . VAL A 1 91 ? 8.384 -6.929 -0.617 1.00 92.00 91 VAL A CA 1
ATOM 681 C C . VAL A 1 91 ? 7.847 -8.288 -1.034 1.00 92.00 91 VAL A C 1
ATOM 683 O O . VAL A 1 91 ? 8.071 -8.733 -2.154 1.00 92.00 91 VAL A O 1
ATOM 686 N N . THR A 1 92 ? 7.132 -8.961 -0.137 1.00 93.38 92 THR A N 1
ATOM 687 C CA . THR A 1 92 ? 6.397 -10.190 -0.465 1.00 93.38 92 THR A CA 1
ATOM 688 C C . THR A 1 92 ? 4.918 -9.854 -0.556 1.00 93.38 92 THR A C 1
ATOM 690 O O . THR A 1 92 ? 4.407 -9.177 0.327 1.00 93.38 92 THR A O 1
ATOM 693 N N . LEU A 1 93 ? 4.241 -10.309 -1.607 1.00 93.12 93 LEU A N 1
ATOM 694 C CA . LEU A 1 93 ? 2.816 -10.076 -1.839 1.00 93.12 93 LEU A CA 1
ATOM 695 C C . LEU A 1 93 ? 2.126 -11.390 -2.227 1.00 93.12 93 LEU A C 1
ATOM 697 O O . LEU A 1 93 ? 2.765 -12.254 -2.835 1.00 93.12 93 LEU A O 1
ATOM 701 N N . PRO A 1 94 ? 0.827 -11.554 -1.931 1.00 93.62 94 PRO A N 1
ATOM 702 C CA . PRO A 1 94 ? 0.014 -12.569 -2.592 1.00 93.62 94 PRO A CA 1
ATOM 703 C C . PRO A 1 94 ? 0.102 -12.421 -4.117 1.00 93.62 94 PRO A C 1
ATOM 705 O O . PRO A 1 94 ? 0.120 -11.299 -4.619 1.00 93.62 94 PRO A O 1
ATOM 708 N N . ALA A 1 95 ? 0.125 -13.526 -4.865 1.00 92.25 95 ALA A N 1
ATOM 709 C CA . ALA A 1 95 ? 0.213 -1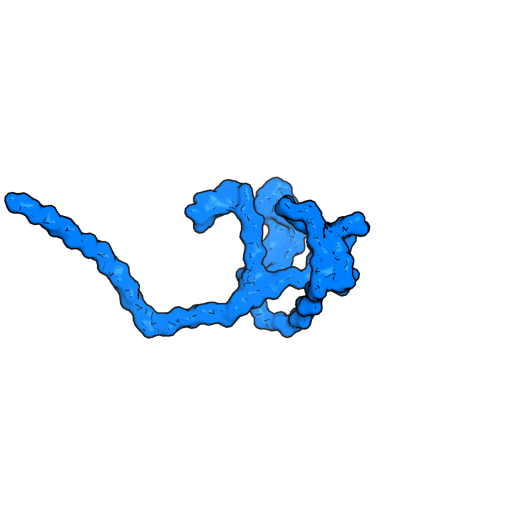3.488 -6.330 1.00 92.25 95 ALA A CA 1
ATOM 710 C C . ALA A 1 95 ? -0.956 -12.724 -6.981 1.00 92.25 95 ALA A C 1
ATOM 712 O O . ALA A 1 95 ? -0.785 -12.137 -8.044 1.00 92.25 95 ALA A O 1
ATOM 713 N N . GLY A 1 96 ? -2.107 -12.683 -6.305 1.00 91.56 96 GLY A N 1
ATOM 714 C CA . GLY A 1 96 ? -3.286 -11.930 -6.717 1.00 91.56 96 GLY A CA 1
ATOM 715 C C . GLY A 1 96 ? -3.264 -10.431 -6.414 1.00 91.56 96 GLY A C 1
ATOM 716 O O . GLY A 1 96 ? -4.182 -9.705 -6.795 1.00 91.56 96 GLY A O 1
ATOM 717 N N . GLN A 1 97 ? -2.251 -9.937 -5.698 1.00 93.06 97 GLN A N 1
ATOM 718 C CA . GLN A 1 97 ? -2.159 -8.523 -5.357 1.00 93.06 97 GLN A CA 1
ATOM 719 C C . GLN A 1 97 ? -1.882 -7.684 -6.608 1.00 93.06 97 GLN A C 1
ATOM 721 O O . GLN A 1 97 ? -0.816 -7.775 -7.217 1.00 93.06 97 GLN A O 1
ATOM 726 N N . LEU A 1 98 ? -2.813 -6.788 -6.939 1.00 91.50 98 LEU A N 1
ATOM 727 C CA . LEU A 1 98 ? -2.627 -5.841 -8.032 1.00 91.50 98 LEU A CA 1
ATOM 728 C C . LEU A 1 98 ? -1.502 -4.847 -7.716 1.00 91.50 98 LEU A C 1
ATOM 730 O O . LEU A 1 98 ? -1.420 -4.293 -6.614 1.00 91.50 98 LEU A O 1
ATOM 734 N N 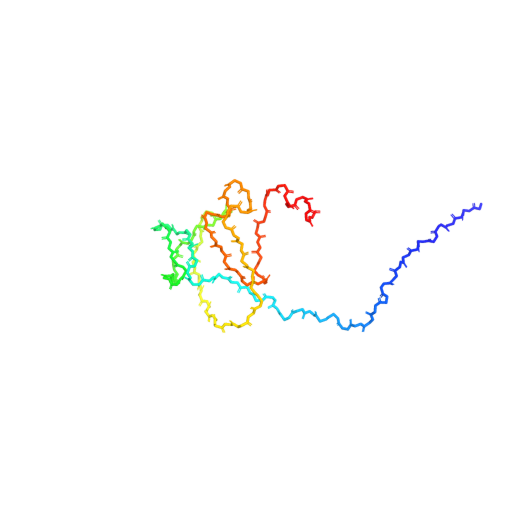. LEU A 1 99 ? -0.664 -4.605 -8.723 1.00 88.38 99 LEU A N 1
ATOM 735 C CA . LEU A 1 99 ? 0.464 -3.679 -8.690 1.00 88.38 99 LEU A CA 1
ATOM 736 C C . LEU A 1 99 ? 0.213 -2.533 -9.671 1.00 88.38 99 LEU A C 1
ATOM 738 O O . LEU A 1 99 ? -0.005 -2.755 -10.861 1.00 88.38 99 LEU A O 1
ATOM 742 N N . LEU A 1 100 ? 0.292 -1.294 -9.183 1.00 89.44 100 LEU A N 1
ATOM 743 C CA . LEU A 1 100 ? 0.225 -0.110 -10.037 1.00 89.44 100 LEU A CA 1
ATOM 744 C C . LEU A 1 100 ? 1.600 0.162 -10.664 1.00 89.44 100 LEU A C 1
ATOM 746 O O . LEU A 1 100 ? 2.481 0.735 -10.023 1.00 89.44 100 LEU A O 1
ATOM 750 N N . VAL A 1 101 ? 1.770 -0.221 -11.930 1.00 87.19 101 VAL A N 1
ATOM 751 C CA . VAL A 1 101 ? 2.978 0.055 -12.725 1.00 87.19 101 VAL A CA 1
ATOM 752 C C . VAL A 1 101 ? 2.774 1.336 -13.531 1.00 87.19 101 VAL A C 1
ATOM 754 O O . VAL A 1 101 ? 1.748 1.509 -14.182 1.00 87.19 101 VAL A O 1
ATOM 757 N N . ARG A 1 102 ? 3.737 2.262 -13.473 1.00 85.06 102 ARG A N 1
ATOM 758 C CA . ARG A 1 102 ? 3.629 3.594 -14.109 1.00 85.06 102 ARG A CA 1
ATOM 759 C C . ARG A 1 102 ? 4.835 3.992 -14.956 1.00 85.06 102 ARG A C 1
ATOM 761 O O . ARG A 1 102 ? 4.878 5.115 -15.450 1.00 85.06 102 ARG A O 1
ATOM 768 N N . ASP A 1 103 ? 5.826 3.119 -15.081 1.00 86.62 103 ASP A N 1
ATOM 769 C CA . ASP A 1 103 ? 7.023 3.372 -15.879 1.00 86.62 103 ASP A CA 1
ATOM 770 C C . ASP A 1 103 ? 6.886 2.780 -17.294 1.00 86.62 103 ASP A C 1
ATOM 772 O O . ASP A 1 103 ? 5.795 2.414 -17.738 1.00 86.62 103 ASP A O 1
ATOM 776 N N . TRP A 1 104 ? 8.003 2.690 -18.020 1.00 89.00 104 TRP A N 1
ATOM 777 C CA . TRP A 1 104 ? 8.038 2.124 -19.368 1.00 89.00 104 TRP A CA 1
ATOM 778 C C . TRP A 1 104 ? 7.482 0.694 -19.439 1.00 89.00 104 TRP A C 1
ATOM 780 O O . TRP A 1 104 ? 6.962 0.312 -20.485 1.00 89.00 104 TRP A O 1
ATOM 790 N N . ARG A 1 105 ? 7.532 -0.081 -18.344 1.00 87.19 105 ARG A N 1
ATOM 791 C CA . ARG A 1 105 ? 7.022 -1.456 -18.311 1.00 87.19 105 ARG A CA 1
ATOM 792 C C . ARG A 1 105 ? 5.509 -1.493 -18.470 1.00 87.19 105 ARG A C 1
ATOM 794 O O . ARG A 1 105 ? 5.004 -2.444 -19.050 1.00 87.19 105 ARG A O 1
ATOM 801 N N . ALA A 1 106 ? 4.789 -0.453 -18.039 1.00 90.06 106 ALA A N 1
ATOM 802 C CA . ALA A 1 106 ? 3.343 -0.369 -18.244 1.00 90.06 106 ALA A CA 1
ATOM 803 C C . ALA A 1 106 ? 2.977 -0.439 -19.738 1.00 90.06 106 ALA A C 1
ATOM 805 O O . ALA A 1 106 ? 2.063 -1.170 -20.087 1.00 90.06 106 ALA A O 1
ATOM 806 N N . LYS A 1 107 ? 3.747 0.238 -20.607 1.00 90.25 107 LYS A N 1
ATOM 807 C CA . LYS A 1 107 ? 3.575 0.216 -22.077 1.00 90.25 107 LYS A CA 1
ATOM 808 C C . LYS A 1 107 ? 4.026 -1.088 -22.741 1.00 90.25 107 LYS A C 1
ATOM 810 O O . LYS A 1 107 ? 3.769 -1.304 -23.916 1.00 90.25 107 LYS A O 1
ATOM 815 N N . ALA A 1 108 ? 4.839 -1.881 -22.047 1.00 91.38 108 ALA A N 1
ATOM 816 C CA . ALA A 1 108 ? 5.315 -3.164 -22.554 1.00 91.38 108 ALA A CA 1
ATOM 817 C C . ALA A 1 108 ? 4.353 -4.305 -22.187 1.00 91.38 108 ALA A C 1
ATOM 819 O O . ALA A 1 108 ? 4.312 -5.317 -22.879 1.00 91.38 108 ALA A O 1
ATOM 820 N N . LEU A 1 109 ? 3.611 -4.147 -21.084 1.00 86.94 109 LEU A N 1
ATOM 821 C CA . LEU A 1 109 ? 2.619 -5.107 -20.597 1.00 86.94 109 LEU A CA 1
ATOM 822 C C . LEU A 1 109 ? 1.233 -4.907 -21.231 1.00 86.94 109 LEU A C 1
ATOM 824 O O . LEU A 1 109 ? 0.491 -5.881 -21.350 1.00 86.94 109 LEU A O 1
ATOM 828 N N . PHE A 1 110 ? 0.898 -3.672 -21.614 1.00 80.25 110 PHE A N 1
ATOM 829 C CA . PHE A 1 110 ? -0.375 -3.254 -22.207 1.00 80.25 110 PHE A CA 1
ATOM 830 C C . PHE A 1 110 ? -0.124 -2.303 -23.378 1.00 80.25 110 PHE A C 1
ATOM 832 O O . PHE A 1 110 ? -0.902 -2.372 -24.354 1.00 80.25 110 PHE A O 1
#

Organism: NCBI:txid44445

InterPro domains:
  IPR028992 Hedgehog/Intein (Hint) domain [PF13403] (28-110)
  IPR036844 Hint domain superfamily [SSF51294] (34-103)

Sequence (110 aa):
ARHAMKPKTVGRSDGGLAVFPPVDTCGLLADSIILTLDGERRIADLNVGDRVITRDSGTAVLRGITRHRLRTSAVRIMAGTLGHTRPERDVTLPAGQLLLVRDWRAKALF

pLDDT: mean 82.73, std 18.62, range [41.69, 97.94]

Foldseek 3Di:
DDDDDDDPDDDDDDPDPPPPPDQQDFDFDQQDWFQFPVGIDGNVPDDQQTWTQDPPPGIDGRHDDDDDDDDADKDKDAAQPLDPRPPVGIGITRPNYDDDRDDPVVVVVD

Radius of gyration: 21.15 Å; chains: 1; bounding box: 34×40×73 Å

Secondary structure (DSSP, 8-state):
---PPPP------------PPSS------TT-EEEETTEEEEGGG--TT-EEEETTTEEEE------------EEEE-TTTTSTT-SSS-EEEETT------STTHHHH-